Protein AF-A0A3A5JPJ4-F1 (afdb_monomer)

Secondary structure (DSSP, 8-state):
----------TTEEPHHHHHHHHHHHHHHHHHHHHHTT--SS---HHHHHHHHHHTTTTTTS-HHHHHHHHHHHHHHHTT--S-EEHHHHHHHHHHHHHHHHHHHHT---PPP-

Foldseek 3Di:
DDDPPPPPPPPFFDDLVVLVVLVVLQLVLLVVLCVVLPHDPDDDDSLVSLVVCVVVCLQVVADSVLSVVLSVVNVCSVVVVDVTDGPVSSVSSVVRSVVSVVSCVVCDDDPPDD

Sequence (114 aa):
MEILKEESMSGKDIDIGEFIEVFIGLEEMLRNIYYDYGGTKERVSAGQIIEYLSNTGALEDIDTGMLREITRYRNLVVHGEVESVDQEAMNELQNMTDRVEMLHEEVGPQAEPE

Solvent-accessible surface area (backbone atoms only — not comparable to full-atom values): 6976 Å² total; per-residue (Å²): 133,85,77,80,77,7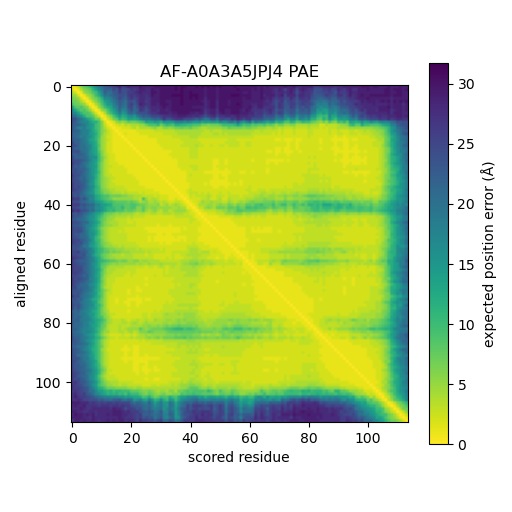8,75,77,74,62,99,48,64,44,58,63,67,60,54,50,54,55,48,49,53,40,53,50,51,52,49,50,55,35,44,76,74,70,45,72,93,62,100,70,53,69,68,58,46,54,52,50,35,50,75,70,50,77,38,74,94,47,66,66,66,58,56,49,50,53,54,51,50,49,52,36,45,78,71,63,77,41,96,65,38,46,56,64,64,49,52,52,52,48,53,51,37,53,53,52,48,53,52,53,64,76,63,50,79,78,74,76,82,129

Structure (mmCIF, N/CA/C/O backbone):
data_AF-A0A3A5JPJ4-F1
#
_entry.id   AF-A0A3A5JPJ4-F1
#
loop_
_atom_site.group_PDB
_atom_site.id
_atom_site.type_symbol
_atom_site.label_atom_id
_atom_site.label_alt_id
_atom_site.label_comp_id
_atom_site.label_asym_id
_atom_site.label_entity_id
_atom_site.label_seq_id
_atom_site.pdbx_PDB_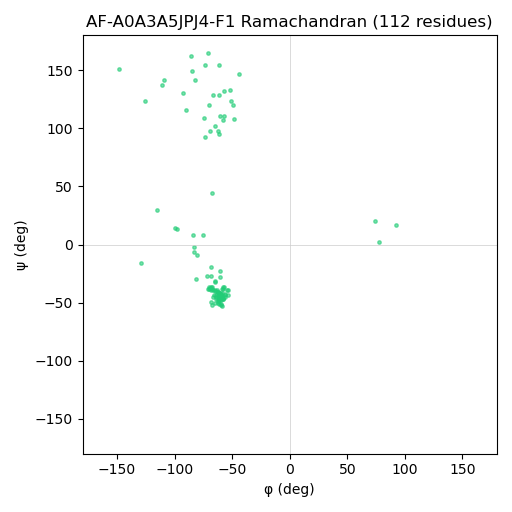ins_code
_atom_site.Cartn_x
_atom_site.Cartn_y
_atom_site.Cartn_z
_atom_site.occupancy
_atom_site.B_iso_or_equiv
_atom_site.auth_seq_id
_atom_site.auth_comp_id
_atom_site.auth_asym_id
_atom_site.auth_atom_id
_atom_site.pdbx_PDB_model_num
ATOM 1 N N . MET A 1 1 ? -28.136 -12.450 34.951 1.00 43.75 1 MET A N 1
ATOM 2 C CA . MET A 1 1 ? -28.310 -11.966 33.569 1.00 43.75 1 MET A CA 1
ATOM 3 C C . MET A 1 1 ? -27.415 -10.759 33.434 1.00 43.75 1 MET A C 1
ATOM 5 O O . MET A 1 1 ? -27.782 -9.688 33.895 1.00 43.75 1 MET A O 1
ATOM 9 N N . GLU A 1 2 ? -26.199 -10.974 32.944 1.00 46.78 2 GLU A N 1
ATOM 10 C CA . GLU A 1 2 ? -25.333 -9.875 32.527 1.00 46.78 2 GLU A CA 1
ATOM 11 C C . GLU A 1 2 ? -25.930 -9.282 31.257 1.00 46.78 2 GLU A C 1
ATOM 13 O O . GLU A 1 2 ? -26.160 -9.985 30.275 1.00 46.78 2 GLU A O 1
ATOM 18 N N . ILE A 1 3 ? -26.270 -8.001 31.334 1.00 46.25 3 ILE A N 1
ATOM 19 C CA . ILE A 1 3 ? -26.669 -7.206 30.184 1.00 46.25 3 ILE A CA 1
ATOM 20 C C . ILE A 1 3 ? -25.368 -6.938 29.433 1.00 46.25 3 ILE A C 1
ATOM 22 O O . ILE A 1 3 ? -24.510 -6.217 29.943 1.00 46.25 3 ILE A O 1
ATOM 26 N N . LEU A 1 4 ? -25.204 -7.570 28.269 1.00 44.09 4 LEU A N 1
ATOM 27 C CA . LEU A 1 4 ? -24.153 -7.215 27.324 1.00 44.09 4 LEU A CA 1
ATOM 28 C C . LEU A 1 4 ? -24.341 -5.735 27.002 1.00 44.09 4 LEU A C 1
ATOM 30 O O . LEU A 1 4 ? -25.355 -5.326 26.438 1.00 44.09 4 LEU A O 1
ATOM 34 N N . LYS A 1 5 ? -23.394 -4.930 27.474 1.00 42.47 5 LYS A N 1
ATOM 35 C CA . LYS A 1 5 ? -23.270 -3.523 27.132 1.00 42.47 5 LYS A CA 1
ATOM 36 C C . LYS A 1 5 ? -22.951 -3.505 25.639 1.00 42.47 5 LYS A C 1
ATOM 38 O O . LYS A 1 5 ? -21.834 -3.826 25.254 1.00 42.47 5 LYS A O 1
ATOM 43 N N . GLU A 1 6 ? -23.943 -3.208 24.808 1.00 46.75 6 GLU A N 1
ATOM 44 C CA . GLU A 1 6 ? -23.691 -2.762 23.441 1.00 46.75 6 GLU A CA 1
ATOM 45 C C . GLU A 1 6 ? -22.904 -1.456 23.561 1.00 46.75 6 GLU A C 1
ATOM 47 O O . GLU A 1 6 ? -23.463 -0.385 23.814 1.00 46.75 6 GLU A O 1
ATOM 52 N N . GLU A 1 7 ? -21.578 -1.563 23.487 1.00 45.66 7 GLU A N 1
ATOM 53 C CA . GLU A 1 7 ? -20.732 -0.410 23.241 1.00 45.66 7 GLU A CA 1
ATOM 54 C C . GLU A 1 7 ? -21.158 0.144 21.892 1.00 45.66 7 GLU A C 1
ATOM 56 O O . GLU A 1 7 ? -21.068 -0.500 20.849 1.00 45.66 7 GLU A O 1
ATOM 61 N N . SER A 1 8 ? -21.773 1.317 21.964 1.00 39.69 8 SER A N 1
ATOM 62 C CA . SER A 1 8 ? -22.258 2.048 20.816 1.00 39.69 8 SER A CA 1
ATOM 63 C C . SER A 1 8 ? -21.049 2.388 19.953 1.00 39.69 8 SER A C 1
ATOM 65 O O . SER A 1 8 ? -20.348 3.353 20.250 1.00 39.69 8 SER A O 1
ATOM 67 N N . MET A 1 9 ? -20.794 1.586 18.914 1.00 46.16 9 MET A N 1
ATOM 68 C CA . MET A 1 9 ? -19.850 1.940 17.862 1.00 46.16 9 MET A CA 1
ATOM 69 C C . MET A 1 9 ? -20.340 3.258 17.274 1.00 46.16 9 MET A C 1
ATOM 71 O O . MET A 1 9 ? -21.390 3.331 16.629 1.00 46.16 9 MET A O 1
ATOM 75 N N . SER A 1 10 ? -19.628 4.340 17.585 1.00 44.41 10 SER A N 1
ATOM 76 C CA . SER A 1 10 ? -19.777 5.573 16.830 1.00 44.41 10 SER A CA 1
ATOM 77 C C . SER A 1 10 ? -19.471 5.184 15.383 1.00 44.41 10 SER A C 1
ATOM 79 O O . SER A 1 10 ? -18.513 4.453 15.160 1.00 44.41 10 SER A O 1
ATOM 81 N N . GLY A 1 11 ? -20.298 5.573 14.411 1.00 50.28 11 GLY A N 1
ATOM 82 C CA . GLY A 1 11 ? -20.146 5.176 13.000 1.00 50.28 11 GLY A CA 1
ATOM 83 C C . GLY A 1 11 ? -18.910 5.767 12.301 1.00 50.28 11 GLY A C 1
ATOM 84 O O . GLY A 1 11 ? -19.037 6.308 11.209 1.00 50.28 11 GLY A O 1
ATOM 85 N N . LYS A 1 12 ? -17.755 5.749 12.970 1.00 61.25 12 LYS A N 1
ATOM 86 C CA . LYS A 1 12 ? -16.440 6.250 12.573 1.00 61.25 12 LYS A CA 1
ATOM 87 C C . LYS A 1 12 ? -15.330 5.211 12.744 1.00 61.25 12 LYS A C 1
ATOM 89 O O . LYS A 1 12 ? -14.258 5.433 12.193 1.00 61.25 12 LYS A O 1
ATOM 94 N N . ASP A 1 13 ? -15.578 4.146 13.505 1.00 71.56 13 ASP A N 1
ATOM 95 C CA . ASP A 1 13 ? -14.616 3.069 13.716 1.00 71.56 13 ASP A CA 1
ATOM 96 C C . ASP A 1 13 ? -14.823 1.998 12.636 1.00 71.56 13 ASP A C 1
ATOM 98 O O . ASP A 1 13 ? -15.896 1.400 12.529 1.00 71.56 13 ASP A O 1
ATOM 102 N N . ILE A 1 14 ? -13.803 1.818 11.803 1.00 84.94 14 ILE A N 1
ATOM 103 C CA . ILE A 1 14 ? -13.702 0.787 10.774 1.00 84.94 14 ILE A CA 1
ATOM 104 C C . ILE A 1 14 ? -13.222 -0.505 11.425 1.00 84.94 14 ILE A C 1
ATOM 106 O O . ILE A 1 14 ? -12.357 -0.498 12.309 1.00 84.94 14 ILE A O 1
ATOM 110 N N . ASP A 1 15 ? -13.782 -1.624 10.973 1.00 88.38 15 ASP A N 1
ATOM 111 C CA . ASP A 1 15 ? -13.328 -2.937 11.402 1.00 88.38 15 ASP A CA 1
ATOM 112 C C . ASP A 1 15 ? -11.858 -3.136 11.003 1.00 88.38 15 ASP A C 1
ATOM 114 O O . ASP A 1 15 ? -11.467 -2.942 9.850 1.00 88.38 15 ASP A O 1
ATOM 118 N N . ILE A 1 16 ? -11.021 -3.530 11.966 1.00 91.06 16 ILE A N 1
ATOM 119 C CA . ILE A 1 16 ? -9.595 -3.774 11.714 1.00 91.06 16 ILE A CA 1
ATOM 120 C C . ILE A 1 16 ? -9.414 -4.828 10.614 1.00 91.06 16 ILE A C 1
ATOM 122 O O . ILE A 1 16 ? -8.501 -4.701 9.803 1.00 91.06 16 ILE A O 1
ATOM 126 N N . GLY A 1 17 ? -10.271 -5.851 10.564 1.00 91.31 17 GLY A N 1
ATOM 127 C CA . GLY A 1 17 ? -10.242 -6.866 9.516 1.00 91.31 17 GLY A CA 1
ATOM 128 C C . GLY A 1 17 ? -10.443 -6.256 8.133 1.00 91.31 17 GLY A C 1
ATOM 129 O O . GLY A 1 17 ? -9.628 -6.505 7.250 1.00 91.31 17 GLY A O 1
ATOM 130 N N . GLU A 1 18 ? -11.444 -5.389 7.975 1.00 92.88 18 GLU A N 1
ATOM 131 C CA . GLU A 1 18 ? -11.711 -4.674 6.719 1.00 92.88 18 GLU A CA 1
ATOM 132 C C . GLU A 1 18 ? -10.503 -3.835 6.269 1.00 92.88 18 GLU A C 1
ATOM 134 O O . GLU A 1 18 ? -10.058 -3.931 5.125 1.00 92.88 18 GLU A O 1
ATOM 139 N N . PHE A 1 19 ? -9.906 -3.064 7.183 1.00 94.94 19 PHE A N 1
ATOM 140 C CA . PHE A 1 19 ? -8.698 -2.290 6.884 1.00 94.94 19 PHE A CA 1
ATOM 141 C C . PHE A 1 19 ? -7.528 -3.188 6.444 1.00 94.94 19 PHE A C 1
ATOM 143 O O . PHE A 1 19 ? -6.817 -2.882 5.483 1.00 94.94 19 PHE A O 1
ATOM 150 N N . ILE A 1 20 ? -7.319 -4.312 7.135 1.00 95.38 20 ILE A N 1
ATOM 151 C CA . ILE A 1 20 ? -6.246 -5.258 6.813 1.00 95.38 20 ILE A CA 1
ATOM 152 C C . ILE A 1 20 ? -6.479 -5.931 5.459 1.00 95.38 20 ILE A C 1
ATOM 154 O O . ILE A 1 20 ? -5.518 -6.105 4.712 1.00 95.38 20 ILE A O 1
ATOM 158 N N . GLU A 1 21 ? -7.718 -6.280 5.117 1.00 95.56 21 GLU A N 1
ATOM 159 C CA . GLU A 1 21 ? -8.062 -6.871 3.820 1.00 95.56 21 GLU A CA 1
ATOM 160 C C . GLU A 1 21 ? -7.735 -5.924 2.661 1.00 95.56 21 GLU A C 1
ATOM 162 O O . GLU A 1 21 ? -7.051 -6.328 1.717 1.00 95.56 21 GLU A O 1
ATOM 167 N N . VAL A 1 22 ? -8.125 -4.648 2.760 1.00 96.12 22 VAL A N 1
ATOM 168 C CA . VAL A 1 22 ? -7.784 -3.646 1.734 1.00 96.12 22 VAL A CA 1
ATOM 169 C C . VAL A 1 22 ? -6.268 -3.445 1.653 1.00 96.12 22 VAL A C 1
ATOM 171 O O . VAL A 1 22 ? -5.700 -3.393 0.561 1.00 96.12 22 VAL A O 1
ATOM 174 N N . PHE A 1 23 ? -5.578 -3.409 2.798 1.00 96.69 23 PHE A N 1
ATOM 175 C CA . PHE A 1 23 ? -4.124 -3.263 2.818 1.00 96.69 23 PHE A CA 1
ATOM 176 C C . PHE A 1 23 ? -3.420 -4.439 2.130 1.00 96.69 23 PHE A C 1
ATOM 178 O O . PHE A 1 23 ? -2.437 -4.234 1.418 1.00 96.69 23 PHE A O 1
ATOM 185 N N . ILE A 1 24 ? -3.897 -5.670 2.337 1.00 95.88 24 ILE A N 1
ATOM 186 C CA . ILE A 1 24 ? -3.343 -6.856 1.671 1.00 95.88 24 ILE A CA 1
ATOM 187 C C . ILE A 1 24 ? -3.461 -6.709 0.151 1.00 95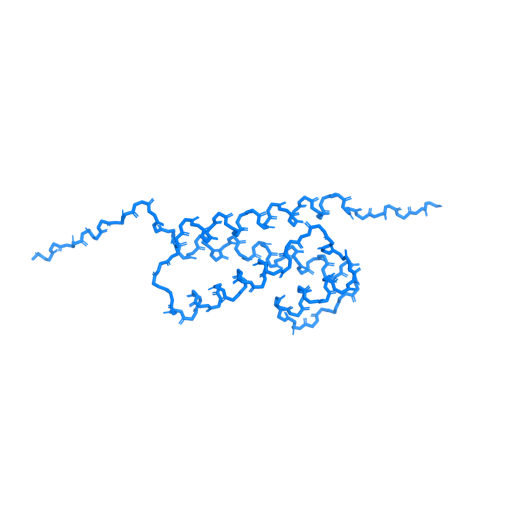.88 24 ILE A C 1
ATOM 189 O O . ILE A 1 24 ? -2.472 -6.949 -0.539 1.00 95.88 24 ILE A O 1
ATOM 193 N N . GLY A 1 25 ? -4.607 -6.244 -0.357 1.00 95.50 25 GLY A N 1
ATOM 194 C CA . GLY A 1 25 ? -4.794 -5.983 -1.788 1.00 95.50 25 GLY A CA 1
ATOM 195 C C . GLY A 1 25 ? -3.777 -4.980 -2.346 1.00 95.50 25 GLY A C 1
ATOM 196 O O . GLY A 1 25 ? -3.112 -5.255 -3.346 1.00 95.50 25 GLY A O 1
ATOM 197 N N . LEU A 1 26 ? -3.569 -3.857 -1.652 1.00 96.38 26 LEU A N 1
ATOM 198 C CA . LEU A 1 26 ? -2.526 -2.888 -2.007 1.00 96.38 26 LEU A CA 1
ATOM 199 C C . LEU A 1 26 ? -1.120 -3.515 -1.997 1.00 96.38 26 LEU A C 1
ATOM 201 O O . LEU A 1 26 ? -0.333 -3.292 -2.920 1.00 96.38 26 LEU A O 1
ATOM 205 N N . GLU A 1 27 ? -0.782 -4.300 -0.967 1.00 95.81 27 GLU A N 1
ATOM 206 C CA . GLU A 1 27 ? 0.530 -4.952 -0.863 1.00 95.81 27 GLU A CA 1
ATOM 207 C C . GLU A 1 27 ? 0.762 -5.941 -2.017 1.00 95.81 27 GLU A C 1
ATOM 209 O O . GLU A 1 27 ? 1.866 -5.998 -2.565 1.00 95.81 27 GLU A O 1
ATOM 214 N N . GLU A 1 28 ? -0.260 -6.703 -2.405 1.00 94.25 28 GLU A N 1
ATOM 215 C CA . GLU A 1 28 ? -0.198 -7.632 -3.534 1.00 94.25 28 GLU A CA 1
ATOM 216 C C . GLU A 1 28 ? 0.027 -6.903 -4.863 1.00 94.25 28 GLU A C 1
ATOM 218 O O . GLU A 1 28 ? 0.899 -7.312 -5.632 1.00 94.25 28 GLU A O 1
ATOM 223 N N . MET A 1 29 ? -0.666 -5.787 -5.109 1.00 94.69 29 MET A N 1
ATOM 224 C CA . MET A 1 29 ? -0.448 -4.976 -6.313 1.00 94.69 29 MET A CA 1
ATOM 225 C C . MET A 1 29 ? 0.971 -4.413 -6.379 1.00 94.69 29 MET A C 1
ATOM 227 O O . MET A 1 29 ? 1.666 -4.597 -7.379 1.00 94.69 29 MET A O 1
ATOM 231 N N . LEU A 1 30 ? 1.453 -3.802 -5.292 1.00 94.94 30 LEU A N 1
ATOM 232 C CA . LEU A 1 30 ? 2.829 -3.302 -5.217 1.00 94.94 30 LEU A CA 1
ATOM 233 C C . LEU A 1 30 ? 3.849 -4.422 -5.446 1.00 94.94 30 LEU A C 1
ATOM 235 O O . LEU A 1 30 ? 4.885 -4.213 -6.074 1.00 94.94 30 LEU A O 1
ATOM 239 N N . ARG A 1 31 ? 3.565 -5.628 -4.951 1.00 94.62 31 ARG A N 1
ATOM 240 C CA . ARG A 1 31 ? 4.425 -6.797 -5.135 1.00 94.62 31 ARG A CA 1
ATOM 241 C C . ARG A 1 31 ? 4.428 -7.299 -6.581 1.00 94.62 31 ARG A C 1
ATOM 243 O O . ARG A 1 31 ? 5.488 -7.702 -7.055 1.00 94.62 31 ARG A O 1
ATOM 250 N N . ASN A 1 32 ? 3.296 -7.247 -7.276 1.00 92.25 32 ASN A N 1
ATOM 251 C CA . ASN A 1 32 ? 3.221 -7.587 -8.697 1.00 92.25 32 ASN A CA 1
ATOM 252 C C . ASN A 1 32 ? 4.026 -6.592 -9.539 1.00 92.25 32 ASN A C 1
ATOM 254 O O . ASN A 1 32 ? 4.939 -7.016 -10.244 1.00 92.25 32 ASN A O 1
ATOM 258 N N . ILE A 1 33 ? 3.813 -5.285 -9.338 1.00 92.50 33 ILE A N 1
ATOM 259 C CA . ILE A 1 33 ? 4.605 -4.233 -9.999 1.00 92.50 33 ILE A CA 1
ATOM 260 C C . ILE A 1 33 ? 6.097 -4.438 -9.704 1.00 92.50 33 ILE A C 1
ATOM 262 O O . ILE A 1 33 ? 6.939 -4.377 -10.593 1.00 92.50 33 ILE A O 1
ATOM 266 N N . TYR A 1 34 ? 6.454 -4.745 -8.455 1.00 94.31 34 TYR A N 1
ATOM 267 C CA . TYR A 1 34 ? 7.838 -5.043 -8.087 1.00 94.31 34 TYR A CA 1
ATOM 268 C C . TYR A 1 34 ? 8.439 -6.185 -8.904 1.00 94.31 34 TYR A C 1
ATOM 270 O O . TYR A 1 34 ? 9.583 -6.072 -9.340 1.00 94.31 34 TYR A O 1
ATOM 278 N N . TYR A 1 35 ? 7.693 -7.263 -9.140 1.00 92.56 35 TYR A N 1
ATOM 279 C CA . TYR A 1 35 ? 8.161 -8.363 -9.980 1.00 92.56 35 TYR A CA 1
ATOM 280 C C . TYR A 1 35 ? 8.287 -7.969 -11.451 1.00 92.56 35 TYR A C 1
ATOM 282 O O . TYR A 1 35 ? 9.287 -8.334 -12.072 1.00 92.56 35 TYR A O 1
ATOM 290 N N . ASP A 1 36 ? 7.353 -7.182 -11.979 1.00 90.31 36 ASP A N 1
ATOM 291 C CA . ASP A 1 36 ? 7.389 -6.712 -13.368 1.00 90.31 36 ASP A CA 1
ATOM 292 C C . ASP A 1 36 ? 8.587 -5.791 -13.637 1.00 90.31 36 ASP A C 1
ATOM 294 O O . ASP A 1 36 ? 9.194 -5.836 -14.706 1.00 90.31 36 ASP A O 1
ATOM 298 N N . TYR A 1 37 ? 9.012 -5.033 -12.625 1.00 90.75 37 TYR A N 1
ATOM 299 C CA . TYR A 1 37 ? 10.199 -4.178 -12.687 1.00 90.75 37 TYR A CA 1
ATOM 300 C C . TYR A 1 37 ? 11.517 -4.918 -12.388 1.00 90.75 37 TYR A C 1
ATOM 302 O O . TYR A 1 37 ? 12.569 -4.289 -12.295 1.00 90.75 37 TYR A O 1
ATOM 310 N N . GLY A 1 38 ? 11.505 -6.253 -12.279 1.00 89.88 38 GLY A N 1
ATOM 311 C CA . GLY A 1 38 ? 12.713 -7.070 -12.092 1.00 89.88 38 GLY A CA 1
ATOM 312 C C . GLY A 1 38 ? 13.072 -7.360 -10.632 1.00 89.88 38 GLY A C 1
ATOM 313 O O . GLY A 1 38 ? 14.196 -7.770 -10.327 1.00 89.88 38 GLY A O 1
ATOM 314 N N . GLY A 1 39 ? 12.123 -7.161 -9.721 1.00 90.38 39 GLY A N 1
ATOM 315 C CA . GLY A 1 39 ? 12.233 -7.520 -8.318 1.00 90.38 39 GLY A CA 1
ATOM 316 C C . GLY A 1 39 ? 12.418 -9.021 -8.077 1.00 90.38 39 GLY A C 1
ATOM 317 O O . GLY A 1 39 ? 12.021 -9.878 -8.868 1.00 90.38 39 GLY A O 1
ATOM 318 N N . THR A 1 40 ? 13.029 -9.368 -6.945 1.00 90.00 40 THR A N 1
ATOM 319 C CA . THR A 1 40 ? 13.321 -10.767 -6.593 1.00 90.00 40 THR A CA 1
ATOM 320 C C . THR A 1 40 ? 12.124 -11.433 -5.918 1.00 90.00 40 THR A C 1
ATOM 322 O O . THR A 1 40 ? 11.411 -10.801 -5.148 1.00 90.00 40 THR A O 1
ATOM 325 N N . LYS A 1 41 ? 11.944 -12.747 -6.082 1.00 83.50 41 LYS A N 1
ATOM 326 C CA . LYS A 1 41 ? 10.908 -13.503 -5.346 1.00 83.50 41 LYS A CA 1
ATOM 327 C C . LYS A 1 41 ? 11.257 -13.779 -3.875 1.00 83.50 41 LYS A C 1
ATOM 329 O O . LYS A 1 41 ? 10.565 -14.555 -3.218 1.00 83.50 41 LYS A O 1
ATOM 334 N N . GLU A 1 42 ? 12.334 -13.194 -3.355 1.00 87.62 42 GLU A N 1
ATOM 335 C CA . GLU A 1 42 ? 12.705 -13.342 -1.951 1.00 87.62 42 GLU A CA 1
ATOM 336 C C . GLU A 1 42 ? 11.735 -12.592 -1.027 1.00 87.62 42 GLU A C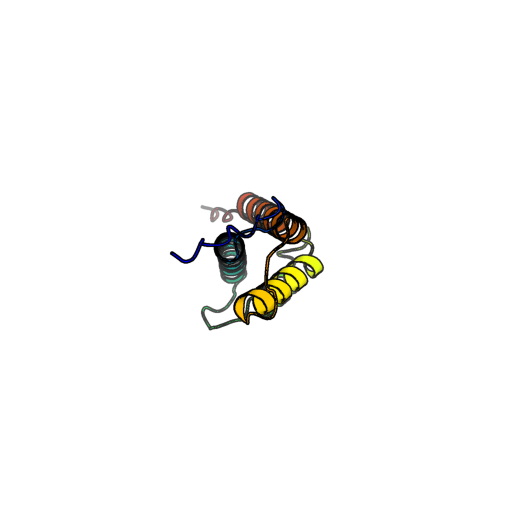 1
ATOM 338 O O . GLU A 1 42 ? 10.939 -11.748 -1.449 1.00 87.62 42 GLU A O 1
ATOM 343 N N . ARG A 1 43 ? 11.787 -12.912 0.271 1.00 84.81 43 ARG A N 1
ATOM 344 C CA . ARG A 1 43 ? 10.985 -12.215 1.281 1.00 84.81 43 ARG A CA 1
ATOM 345 C C . ARG A 1 43 ? 11.498 -10.787 1.456 1.00 84.81 43 ARG A C 1
ATOM 347 O O . ARG A 1 43 ? 12.429 -10.550 2.219 1.00 84.81 43 ARG A O 1
ATOM 354 N N . VAL A 1 44 ? 10.838 -9.853 0.782 1.00 91.56 44 VAL A N 1
ATOM 355 C CA . VAL A 1 44 ? 11.036 -8.407 0.916 1.00 91.56 44 VAL A CA 1
ATOM 356 C C . VAL A 1 44 ? 9.841 -7.762 1.616 1.00 91.56 44 VAL A C 1
ATOM 358 O O . VAL A 1 44 ? 8.688 -8.151 1.398 1.00 91.56 44 VAL A O 1
ATOM 361 N N . SER A 1 45 ? 10.125 -6.787 2.478 1.00 91.75 45 SER A N 1
ATOM 362 C CA . SER A 1 45 ? 9.093 -6.004 3.165 1.00 91.75 45 SER A CA 1
ATOM 363 C C . SER A 1 45 ? 8.411 -5.015 2.216 1.00 91.75 45 SER A C 1
ATOM 365 O O . SER A 1 45 ? 9.024 -4.554 1.253 1.00 91.75 45 SER A O 1
ATOM 367 N N . ALA A 1 46 ? 7.170 -4.627 2.525 1.00 91.75 46 ALA A N 1
ATOM 368 C CA . ALA A 1 46 ? 6.446 -3.597 1.775 1.00 91.75 46 ALA A CA 1
ATOM 369 C C . ALA A 1 46 ? 7.243 -2.282 1.662 1.00 91.75 46 ALA A C 1
ATOM 371 O O . ALA A 1 46 ? 7.311 -1.687 0.593 1.00 91.75 46 ALA A O 1
ATOM 372 N N . GLY A 1 47 ? 7.944 -1.873 2.728 1.00 92.88 47 GLY A N 1
ATOM 373 C CA . GLY A 1 47 ? 8.804 -0.685 2.697 1.00 92.88 47 GLY A CA 1
ATOM 374 C C . GLY A 1 47 ? 9.944 -0.781 1.676 1.00 92.88 47 GLY A C 1
ATOM 375 O O . GLY A 1 47 ? 10.189 0.179 0.949 1.00 92.88 47 GLY A O 1
ATOM 376 N N . GLN A 1 48 ? 10.598 -1.944 1.575 1.00 94.38 48 GLN A N 1
ATOM 377 C CA . GLN A 1 48 ? 11.652 -2.183 0.578 1.00 94.38 48 GLN A CA 1
ATOM 378 C C . GLN A 1 48 ? 11.096 -2.219 -0.848 1.00 94.38 48 GLN A C 1
ATOM 380 O O . GLN A 1 48 ? 11.752 -1.734 -1.766 1.00 94.38 48 GLN A O 1
ATOM 385 N N . ILE A 1 49 ? 9.890 -2.765 -1.033 1.00 95.44 49 ILE A N 1
ATOM 386 C CA . ILE A 1 49 ? 9.190 -2.737 -2.322 1.00 95.44 49 ILE A CA 1
ATOM 387 C C . ILE A 1 49 ? 8.926 -1.289 -2.747 1.00 95.44 49 ILE A C 1
ATOM 389 O O . ILE A 1 49 ? 9.314 -0.900 -3.845 1.00 95.44 49 ILE A O 1
ATOM 393 N N . ILE A 1 50 ? 8.334 -0.475 -1.867 1.00 95.44 50 ILE A N 1
ATOM 394 C CA . ILE A 1 50 ? 8.023 0.935 -2.149 1.00 95.44 50 ILE A CA 1
ATOM 395 C C . ILE A 1 50 ? 9.298 1.717 -2.482 1.00 95.44 50 ILE A C 1
ATOM 397 O O . ILE A 1 50 ? 9.317 2.497 -3.430 1.00 95.44 50 ILE A O 1
ATOM 401 N N . GLU A 1 51 ? 10.378 1.508 -1.724 1.00 95.06 51 GLU A N 1
ATOM 402 C CA . GLU A 1 51 ? 11.667 2.153 -1.987 1.00 95.06 51 GLU A CA 1
ATOM 403 C C . GLU A 1 51 ? 12.245 1.763 -3.350 1.00 95.06 51 GLU A C 1
ATOM 405 O O . GLU A 1 51 ? 12.659 2.637 -4.110 1.00 95.06 51 GLU A O 1
ATOM 410 N N . TYR A 1 52 ? 12.241 0.472 -3.684 1.00 94.81 52 TYR A N 1
ATOM 411 C CA . TYR A 1 52 ? 12.701 -0.002 -4.985 1.00 94.81 52 TYR A CA 1
ATOM 412 C C . TYR A 1 52 ? 11.895 0.629 -6.123 1.00 94.81 52 TYR A C 1
ATOM 414 O O . TYR A 1 52 ? 12.470 1.247 -7.017 1.00 94.81 52 TYR A O 1
ATOM 422 N N . LEU A 1 53 ? 10.568 0.525 -6.056 1.00 94.38 53 LEU A N 1
ATOM 423 C CA . LEU A 1 53 ? 9.673 1.017 -7.097 1.00 94.38 53 LEU A CA 1
ATOM 424 C C . LEU A 1 53 ? 9.797 2.533 -7.288 1.00 94.38 53 LEU A C 1
ATOM 426 O O . LEU A 1 53 ? 9.899 3.008 -8.420 1.00 94.38 53 LEU A O 1
ATOM 430 N N . SER A 1 54 ? 9.900 3.282 -6.188 1.00 93.88 54 SER A N 1
ATOM 431 C CA . SER A 1 54 ? 10.173 4.720 -6.211 1.00 93.88 54 SER A CA 1
ATOM 432 C C . SER A 1 54 ? 11.491 5.043 -6.922 1.00 93.88 54 SER A C 1
ATOM 434 O O . SER A 1 54 ? 11.518 5.908 -7.793 1.00 93.88 54 SER A O 1
ATOM 436 N N . ASN A 1 55 ? 12.568 4.310 -6.619 1.00 93.69 55 ASN A N 1
ATOM 437 C CA . ASN A 1 55 ? 13.876 4.521 -7.245 1.00 93.69 55 ASN A CA 1
ATOM 438 C C . ASN A 1 55 ? 13.902 4.148 -8.737 1.00 93.69 55 ASN A C 1
ATOM 440 O O . ASN A 1 55 ? 14.706 4.696 -9.488 1.00 93.69 55 ASN A O 1
ATOM 444 N N . THR A 1 56 ? 13.041 3.224 -9.172 1.00 91.06 56 THR A N 1
ATOM 445 C CA . THR A 1 56 ? 12.900 2.844 -10.590 1.00 91.06 56 THR A CA 1
ATOM 446 C C . THR A 1 56 ? 11.988 3.770 -11.397 1.00 91.06 56 THR A C 1
ATOM 448 O O . THR A 1 56 ? 11.889 3.602 -12.608 1.00 91.06 56 THR A O 1
ATOM 451 N N . GLY A 1 57 ? 11.313 4.729 -10.752 1.00 90.00 57 GLY A N 1
ATOM 452 C CA . GLY A 1 57 ? 10.312 5.587 -11.397 1.00 90.00 57 GLY A CA 1
ATOM 453 C C . GLY A 1 57 ? 8.958 4.909 -11.627 1.00 90.00 57 GLY A C 1
ATOM 454 O O . GLY A 1 57 ? 8.045 5.540 -12.141 1.00 90.00 57 GLY A O 1
ATOM 455 N N . ALA A 1 58 ? 8.781 3.656 -11.196 1.00 90.06 58 ALA A N 1
ATOM 456 C CA . ALA A 1 58 ? 7.517 2.930 -11.321 1.00 90.06 58 ALA A CA 1
ATOM 457 C C . ALA A 1 58 ? 6.354 3.613 -10.583 1.00 90.06 58 ALA A C 1
ATOM 459 O O . ALA A 1 58 ? 5.206 3.364 -10.905 1.00 90.06 58 ALA A O 1
ATOM 460 N N . LEU A 1 59 ? 6.647 4.454 -9.586 1.00 92.00 59 LEU A N 1
ATOM 461 C CA . LEU A 1 59 ? 5.672 5.161 -8.749 1.00 92.00 59 LEU A CA 1
ATOM 462 C C . LEU A 1 59 ? 5.737 6.687 -8.943 1.00 92.00 59 LEU A C 1
ATOM 464 O O . LEU A 1 59 ? 5.492 7.420 -7.990 1.00 92.00 59 LEU A O 1
ATOM 468 N N . GLU A 1 60 ? 6.124 7.175 -10.129 1.00 87.81 60 GLU A N 1
ATOM 469 C CA . GLU A 1 60 ? 6.357 8.612 -10.382 1.00 87.81 60 GLU A CA 1
ATOM 470 C C . GLU A 1 60 ? 5.147 9.492 -10.019 1.00 87.81 60 GLU A C 1
ATOM 472 O O . GLU A 1 60 ? 5.316 10.533 -9.383 1.00 87.81 60 GLU A O 1
ATOM 477 N N . ASP A 1 61 ? 3.931 9.017 -10.300 1.00 87.12 61 ASP A N 1
ATOM 478 C CA . ASP A 1 61 ? 2.678 9.719 -9.995 1.00 87.12 61 ASP A CA 1
ATOM 479 C C . ASP A 1 61 ? 1.997 9.244 -8.704 1.00 87.12 61 ASP A C 1
ATOM 481 O O . ASP A 1 61 ? 0.835 9.571 -8.451 1.00 87.12 61 ASP A O 1
ATOM 485 N N . ILE A 1 62 ? 2.690 8.479 -7.858 1.00 92.81 62 ILE A N 1
ATOM 486 C CA . ILE A 1 62 ? 2.158 7.962 -6.594 1.00 92.81 62 ILE A CA 1
ATOM 487 C C . ILE A 1 62 ? 2.855 8.643 -5.417 1.00 92.81 62 ILE A C 1
ATOM 489 O O . ILE A 1 62 ? 4.075 8.801 -5.385 1.00 92.81 62 ILE A O 1
ATOM 493 N N . ASP A 1 63 ? 2.082 9.024 -4.397 1.00 94.00 63 ASP A N 1
ATOM 494 C CA . ASP A 1 63 ? 2.653 9.571 -3.167 1.00 94.00 63 ASP A CA 1
ATOM 495 C C . ASP A 1 63 ? 3.317 8.453 -2.345 1.00 94.00 63 ASP A C 1
ATOM 497 O O . ASP A 1 63 ? 2.700 7.751 -1.541 1.00 94.00 63 ASP A O 1
ATOM 501 N N . THR A 1 64 ? 4.618 8.275 -2.565 1.00 94.00 64 THR A N 1
ATOM 502 C CA . THR A 1 64 ? 5.419 7.266 -1.858 1.00 94.00 64 THR A CA 1
ATOM 503 C C . THR A 1 64 ? 5.601 7.578 -0.369 1.00 94.00 64 THR A C 1
ATOM 505 O O . THR A 1 64 ? 5.918 6.671 0.405 1.00 94.00 64 THR A O 1
ATOM 508 N N . GLY A 1 65 ? 5.393 8.833 0.053 1.00 93.56 65 GLY A N 1
ATOM 509 C CA . GLY A 1 65 ? 5.345 9.217 1.463 1.00 93.56 65 GLY A CA 1
ATOM 510 C C . GLY A 1 65 ? 4.114 8.620 2.133 1.00 93.56 65 GLY A C 1
ATOM 511 O O . GLY A 1 65 ? 4.249 7.868 3.099 1.00 93.56 65 GLY A O 1
ATOM 512 N N . MET A 1 66 ? 2.947 8.848 1.533 1.00 94.00 66 MET A N 1
ATOM 513 C CA . MET A 1 66 ? 1.672 8.307 2.005 1.00 94.00 66 MET A CA 1
ATOM 514 C C . MET A 1 66 ? 1.668 6.767 2.039 1.00 94.00 66 MET A C 1
ATOM 516 O O . MET A 1 66 ? 1.283 6.167 3.040 1.00 94.00 66 MET A O 1
ATOM 520 N N . LEU A 1 67 ? 2.204 6.091 1.013 1.00 94.62 67 LEU A N 1
ATOM 521 C CA . LEU A 1 67 ? 2.328 4.620 1.020 1.00 94.62 67 LEU A CA 1
ATOM 522 C C . LEU A 1 67 ? 3.152 4.084 2.206 1.00 94.62 67 LEU A C 1
ATOM 524 O O . LEU A 1 67 ? 2.837 3.035 2.784 1.00 94.62 67 LEU A O 1
ATOM 528 N N . ARG A 1 68 ? 4.224 4.790 2.585 1.00 94.81 68 ARG A N 1
ATOM 529 C CA . ARG A 1 68 ? 5.046 4.422 3.747 1.00 94.81 68 ARG A CA 1
ATOM 530 C C . ARG A 1 68 ? 4.305 4.669 5.056 1.00 94.81 68 ARG A C 1
ATOM 532 O O . ARG A 1 68 ? 4.434 3.854 5.971 1.00 94.81 68 ARG A O 1
ATOM 539 N N . GLU A 1 69 ? 3.544 5.754 5.147 1.00 95.12 69 GLU A N 1
ATOM 540 C CA . GLU A 1 69 ? 2.719 6.065 6.317 1.00 95.12 69 GLU A CA 1
ATOM 541 C C . GLU A 1 69 ? 1.624 5.019 6.523 1.00 95.12 69 GLU A C 1
ATOM 543 O O . GLU A 1 69 ? 1.544 4.452 7.613 1.00 95.12 69 GLU A O 1
ATOM 548 N N . ILE A 1 70 ? 0.901 4.635 5.469 1.00 95.06 70 ILE A N 1
ATOM 549 C CA . ILE A 1 70 ? -0.104 3.561 5.513 1.00 95.06 70 ILE A CA 1
ATOM 550 C C . ILE A 1 70 ? 0.538 2.221 5.907 1.00 95.06 70 ILE A C 1
ATOM 552 O O . ILE A 1 70 ? 0.023 1.505 6.767 1.00 95.06 70 ILE A O 1
ATOM 556 N N . THR A 1 71 ? 1.717 1.895 5.361 1.00 94.81 71 THR A N 1
ATOM 557 C C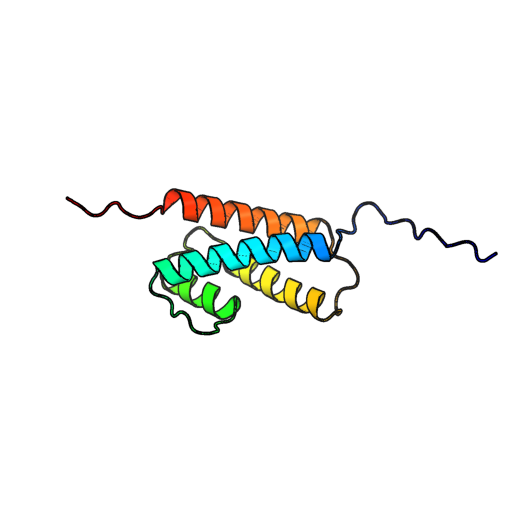A . THR A 1 71 ? 2.471 0.686 5.753 1.00 94.81 71 THR A CA 1
ATOM 558 C C . THR A 1 71 ? 2.847 0.702 7.235 1.00 94.81 71 THR A C 1
ATOM 560 O O . THR A 1 71 ? 2.757 -0.320 7.921 1.00 94.81 71 THR A O 1
ATOM 563 N N . ARG A 1 72 ? 3.271 1.860 7.750 1.00 94.25 72 ARG A N 1
ATOM 564 C CA . ARG A 1 72 ? 3.594 2.035 9.167 1.00 94.25 72 ARG A CA 1
ATOM 565 C C . ARG A 1 72 ? 2.345 1.912 10.035 1.00 94.25 72 ARG A C 1
ATOM 567 O O . ARG A 1 72 ? 2.406 1.226 11.052 1.00 94.25 72 ARG A O 1
ATOM 574 N N . TYR A 1 73 ? 1.245 2.544 9.638 1.00 94.62 73 TYR A N 1
ATOM 575 C CA . TYR A 1 73 ? -0.022 2.492 10.356 1.00 94.62 73 TYR A CA 1
ATOM 576 C C . TYR A 1 73 ? -0.554 1.058 10.434 1.00 94.62 73 TYR A C 1
ATOM 578 O O . TYR A 1 73 ? -0.857 0.584 11.527 1.00 94.62 73 TYR A O 1
ATOM 586 N N . ARG A 1 74 ? -0.502 0.296 9.331 1.00 94.38 74 ARG A N 1
ATOM 587 C CA . ARG A 1 74 ? -0.829 -1.138 9.334 1.00 94.38 74 ARG A CA 1
ATOM 588 C C . ARG A 1 74 ? -0.033 -1.919 10.369 1.00 94.38 74 ARG A C 1
ATOM 590 O O . ARG A 1 74 ? -0.596 -2.770 11.048 1.00 94.38 74 ARG A O 1
ATOM 597 N N . ASN A 1 75 ? 1.268 -1.660 10.501 1.00 94.12 75 ASN A N 1
ATOM 598 C CA . ASN A 1 75 ? 2.077 -2.362 11.498 1.00 94.12 75 ASN A CA 1
ATOM 599 C C . ASN A 1 75 ? 1.604 -2.052 12.924 1.00 94.12 75 ASN A C 1
ATOM 601 O O . ASN A 1 75 ? 1.555 -2.962 13.745 1.00 94.12 75 ASN A O 1
ATOM 605 N N . LEU A 1 76 ? 1.221 -0.804 13.213 1.00 94.81 76 LEU A N 1
ATOM 606 C CA . LEU A 1 76 ? 0.654 -0.438 14.515 1.00 94.81 76 LEU A CA 1
ATOM 607 C C . LEU A 1 76 ? -0.663 -1.182 14.778 1.00 94.81 76 LEU A C 1
ATOM 609 O O . LEU A 1 76 ? -0.829 -1.758 15.849 1.00 94.81 76 LEU A O 1
ATOM 613 N N . VAL A 1 77 ? -1.546 -1.245 13.777 1.00 93.06 77 VAL A N 1
ATOM 614 C CA . VAL A 1 77 ? -2.815 -1.988 13.843 1.00 93.06 77 VAL A CA 1
ATOM 615 C C . VAL A 1 77 ? -2.578 -3.480 14.105 1.00 93.06 77 VAL A C 1
ATOM 617 O O . VAL A 1 77 ? -3.115 -4.034 15.059 1.00 93.06 77 VAL A O 1
ATOM 620 N N . VAL A 1 78 ? -1.714 -4.139 13.324 1.00 92.25 78 VAL A N 1
ATOM 621 C CA . VAL A 1 78 ? -1.425 -5.582 13.467 1.00 92.25 78 VAL A CA 1
ATOM 622 C C . VAL A 1 78 ? -0.757 -5.916 14.803 1.00 92.25 78 VAL A C 1
ATOM 624 O O . VAL A 1 78 ? -0.962 -7.005 15.341 1.00 92.25 78 VAL A O 1
ATOM 627 N N . HIS A 1 79 ? 0.045 -5.002 15.347 1.00 93.38 79 HIS A N 1
ATOM 628 C CA . HIS A 1 79 ? 0.681 -5.183 16.651 1.00 93.38 79 HIS A CA 1
ATOM 629 C C . HIS A 1 79 ? -0.224 -4.815 17.836 1.00 93.38 79 HIS A C 1
ATOM 631 O O . HIS A 1 79 ? 0.186 -5.021 18.975 1.00 93.38 79 HIS A O 1
ATOM 637 N N . GLY A 1 80 ? -1.452 -4.345 17.588 1.00 90.81 80 GLY A N 1
ATOM 638 C CA . GLY A 1 80 ? -2.405 -3.978 18.638 1.00 90.81 80 GLY A CA 1
ATOM 639 C C . GLY A 1 80 ? -2.066 -2.666 19.348 1.00 90.81 80 GLY A C 1
ATOM 640 O O . GLY A 1 80 ? -2.540 -2.433 20.454 1.00 90.81 80 GLY A O 1
ATOM 641 N N . GLU A 1 81 ? -1.248 -1.813 18.727 1.00 92.19 81 GLU A N 1
ATOM 642 C CA . GLU A 1 81 ? -0.924 -0.464 19.219 1.00 92.19 81 GLU A CA 1
ATOM 643 C C . GLU A 1 81 ? -2.034 0.550 18.880 1.00 92.19 81 GLU A C 1
ATOM 645 O O . GLU A 1 81 ? -2.002 1.696 19.328 1.00 92.19 81 GLU A O 1
ATOM 650 N N . VAL A 1 82 ? -3.004 0.137 18.059 1.00 87.44 82 VAL A N 1
ATOM 651 C CA . VAL A 1 82 ? -4.174 0.911 17.636 1.00 87.44 82 VAL A CA 1
ATOM 652 C C . VAL A 1 82 ? -5.426 0.096 17.961 1.00 87.44 82 VAL A C 1
ATOM 654 O O . VAL A 1 82 ? -5.548 -1.047 17.524 1.00 87.44 82 VAL A O 1
ATOM 657 N N . GLU A 1 83 ? -6.335 0.680 18.745 1.00 84.00 83 GLU A N 1
ATOM 658 C CA . GLU A 1 83 ? -7.563 0.015 19.216 1.00 84.00 83 GLU A CA 1
ATOM 659 C C . GLU A 1 83 ? -8.693 0.034 18.173 1.00 84.00 83 GLU A C 1
ATOM 661 O O . GLU A 1 83 ? -9.500 -0.893 18.133 1.00 84.00 83 GLU A O 1
ATOM 666 N N . SER A 1 84 ? -8.737 1.056 17.312 1.00 86.56 84 SER A N 1
ATOM 667 C CA . SER A 1 84 ? -9.678 1.160 16.193 1.00 86.56 84 SER A CA 1
ATOM 668 C C . SER A 1 84 ? -9.062 1.906 15.011 1.00 86.56 84 SER A C 1
ATOM 670 O O . SER A 1 84 ? -8.183 2.755 15.180 1.00 86.56 84 SER A O 1
ATOM 672 N N . VAL A 1 85 ? -9.513 1.570 13.801 1.00 90.56 85 VAL A N 1
ATOM 673 C CA . VAL A 1 85 ? -9.144 2.291 12.579 1.00 90.56 85 VAL A CA 1
ATOM 674 C C . VAL A 1 85 ? -10.192 3.359 12.327 1.00 90.56 85 VAL A C 1
ATOM 676 O O . VAL A 1 85 ? -11.383 3.063 12.346 1.00 90.56 85 VAL A O 1
ATOM 679 N N . ASP A 1 86 ? -9.773 4.596 12.089 1.00 89.81 86 ASP A N 1
ATOM 680 C CA . ASP A 1 86 ? -10.712 5.651 11.730 1.00 89.81 86 ASP A CA 1
ATOM 681 C C . ASP A 1 86 ? -10.997 5.682 10.219 1.00 89.81 86 ASP A C 1
ATOM 683 O O . ASP A 1 86 ? -10.276 5.135 9.379 1.00 89.81 86 ASP A O 1
ATOM 687 N N . GLN A 1 87 ? -12.098 6.341 9.865 1.00 90.81 87 GLN A N 1
ATOM 688 C CA . GLN A 1 87 ? -12.507 6.510 8.473 1.00 90.81 87 GLN A CA 1
ATOM 689 C C . GLN A 1 87 ? -11.467 7.263 7.621 1.00 90.81 87 GLN A C 1
ATOM 691 O O . GLN A 1 87 ? -11.434 7.071 6.408 1.00 90.81 87 GLN A O 1
ATOM 696 N N . GLU A 1 88 ? -10.649 8.137 8.214 1.00 90.94 88 GLU A N 1
ATOM 697 C CA . GLU A 1 88 ? -9.643 8.912 7.480 1.00 90.94 88 GLU A CA 1
ATOM 698 C C . GLU A 1 88 ? -8.535 7.988 6.971 1.00 90.94 88 GLU A C 1
ATOM 700 O O . GLU A 1 88 ? -8.293 7.947 5.765 1.00 90.94 88 GLU A O 1
ATOM 705 N N . ALA A 1 89 ? -7.987 7.143 7.845 1.00 91.19 8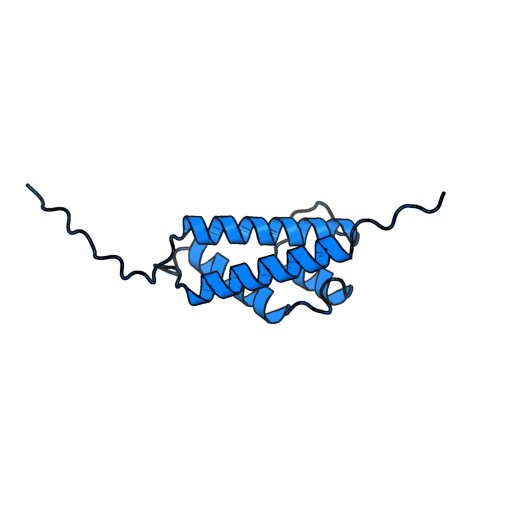9 ALA A N 1
ATOM 706 C CA . ALA A 1 89 ? -7.000 6.130 7.487 1.00 91.19 89 ALA A CA 1
ATOM 707 C C . ALA A 1 89 ? -7.530 5.139 6.435 1.00 91.19 89 ALA A C 1
ATOM 709 O O . ALA A 1 89 ? -6.804 4.750 5.517 1.00 91.19 89 ALA A O 1
ATOM 710 N N . MET A 1 90 ? -8.805 4.746 6.529 1.00 94.69 90 MET A N 1
ATOM 711 C CA . MET A 1 90 ? -9.432 3.880 5.525 1.00 94.69 90 MET A CA 1
ATOM 712 C C . MET A 1 90 ? -9.560 4.572 4.162 1.00 94.69 90 MET A C 1
ATOM 714 O O . MET A 1 90 ? -9.241 3.977 3.134 1.00 94.69 90 MET A O 1
ATOM 718 N N . ASN A 1 91 ? -9.971 5.842 4.139 1.00 94.06 91 ASN A N 1
ATOM 719 C CA . ASN A 1 91 ? -10.078 6.614 2.900 1.00 94.06 91 ASN A CA 1
ATOM 720 C C . ASN A 1 91 ? -8.706 6.832 2.244 1.00 94.06 91 ASN A C 1
ATOM 722 O O . ASN A 1 91 ? -8.595 6.781 1.020 1.00 94.06 91 ASN A O 1
ATOM 726 N N . GLU A 1 92 ? -7.661 7.076 3.037 1.00 94.75 92 GLU A N 1
ATOM 727 C CA . GLU A 1 92 ? -6.289 7.206 2.539 1.00 94.75 92 GLU A CA 1
ATOM 728 C C . GLU A 1 92 ? -5.789 5.900 1.919 1.00 94.75 92 GLU A C 1
ATOM 730 O O . GLU A 1 92 ? -5.238 5.911 0.814 1.00 94.75 92 GLU A O 1
ATOM 735 N N . LEU A 1 93 ? -6.037 4.772 2.590 1.00 96.38 93 LEU A N 1
ATOM 736 C CA . LEU A 1 93 ? -5.709 3.448 2.075 1.00 96.38 93 LEU A CA 1
ATOM 737 C C . LEU A 1 93 ? -6.444 3.153 0.760 1.00 96.38 93 LEU A C 1
ATOM 739 O O . LEU A 1 93 ? -5.803 2.726 -0.201 1.00 96.38 93 LEU A O 1
ATOM 743 N N . GLN A 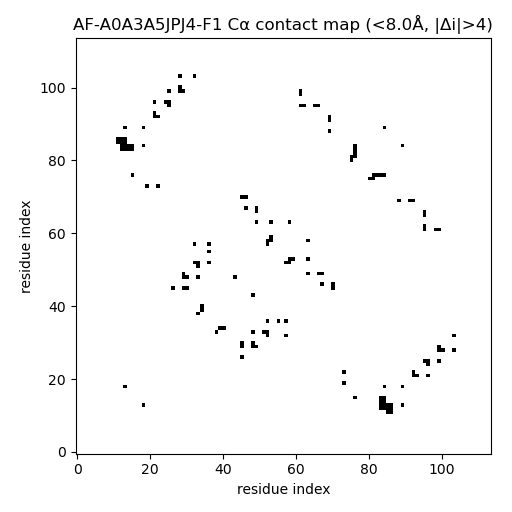1 94 ? -7.750 3.415 0.687 1.00 96.00 94 GLN A N 1
ATOM 744 C CA . GLN A 1 94 ? -8.535 3.224 -0.537 1.00 96.00 94 GLN A CA 1
ATOM 745 C C . GLN A 1 94 ? -8.018 4.104 -1.677 1.00 96.00 94 GLN A C 1
ATOM 747 O O . GLN A 1 94 ? -7.711 3.596 -2.746 1.00 96.00 94 GLN A O 1
ATOM 752 N N . ASN A 1 95 ? -7.793 5.395 -1.427 1.00 94.75 95 ASN A N 1
ATOM 753 C CA . ASN A 1 95 ? -7.258 6.310 -2.435 1.00 94.75 95 ASN A CA 1
ATOM 754 C C . ASN A 1 95 ? -5.890 5.846 -2.969 1.00 94.75 95 ASN A C 1
ATOM 756 O O . ASN A 1 95 ? -5.634 5.899 -4.170 1.00 94.75 95 ASN A O 1
ATOM 760 N N . MET A 1 96 ? -4.994 5.363 -2.100 1.00 95.06 96 MET A N 1
ATOM 761 C CA . MET A 1 96 ? -3.717 4.811 -2.568 1.00 95.06 96 MET A CA 1
ATOM 762 C C . MET A 1 96 ? -3.894 3.515 -3.354 1.00 95.06 96 MET A C 1
ATOM 764 O O . MET A 1 96 ? -3.193 3.318 -4.344 1.00 95.06 96 MET A O 1
ATOM 768 N N . THR A 1 97 ? -4.819 2.658 -2.930 1.00 95.12 97 THR A N 1
ATOM 769 C CA . THR A 1 97 ? -5.157 1.411 -3.627 1.00 95.12 97 THR A CA 1
ATOM 770 C C . THR A 1 97 ? -5.634 1.717 -5.044 1.00 95.12 97 THR A C 1
ATOM 772 O O . THR A 1 97 ? -5.018 1.237 -5.991 1.00 95.12 97 THR A O 1
ATOM 775 N N . ASP A 1 98 ? -6.607 2.616 -5.192 1.00 94.44 98 ASP A N 1
ATOM 776 C CA . ASP A 1 98 ? -7.166 3.022 -6.484 1.00 94.44 98 ASP A CA 1
ATOM 777 C C . ASP A 1 98 ? -6.095 3.637 -7.398 1.00 94.44 98 ASP A C 1
ATOM 779 O O . ASP A 1 98 ? -6.004 3.320 -8.581 1.00 94.44 98 ASP A O 1
ATOM 783 N N . ARG A 1 99 ? -5.227 4.505 -6.859 1.00 93.12 99 ARG A N 1
ATOM 784 C CA . ARG A 1 99 ? -4.153 5.129 -7.651 1.00 93.12 99 ARG A CA 1
ATOM 785 C C . ARG A 1 99 ? -3.125 4.114 -8.142 1.00 93.12 99 ARG A C 1
ATOM 787 O O . ARG A 1 99 ? -2.642 4.236 -9.266 1.00 93.12 99 ARG A O 1
ATOM 794 N N . VAL A 1 100 ? -2.767 3.141 -7.305 1.00 92.62 100 VAL A N 1
ATOM 795 C CA . VAL A 1 100 ? -1.838 2.065 -7.680 1.00 92.62 100 VAL A CA 1
ATOM 796 C C . VAL A 1 100 ? -2.484 1.120 -8.693 1.00 92.62 100 VAL A C 1
ATOM 798 O O . VAL A 1 100 ? -1.808 0.697 -9.628 1.00 92.62 100 VAL A O 1
ATOM 801 N N . GLU A 1 101 ? -3.777 0.832 -8.550 1.00 91.38 101 GLU A N 1
ATOM 802 C CA . GLU A 1 101 ? -4.545 0.039 -9.512 1.00 91.38 101 GLU A CA 1
ATOM 803 C C . GLU A 1 101 ? -4.591 0.724 -10.883 1.00 91.38 101 GLU A C 1
ATOM 805 O O . GLU A 1 101 ? -4.196 0.116 -11.876 1.00 91.38 101 GLU A O 1
ATOM 810 N N . MET A 1 102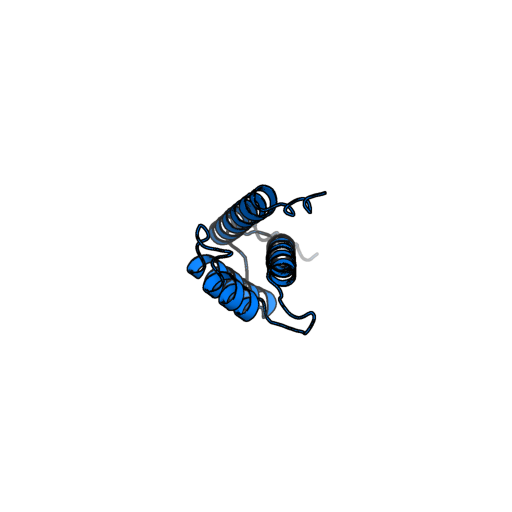 ? -4.953 2.011 -10.937 1.00 88.81 102 MET A N 1
ATOM 811 C CA . MET A 1 102 ? -4.965 2.793 -12.180 1.00 88.81 102 MET A CA 1
ATOM 812 C C . MET A 1 102 ? -3.601 2.789 -12.877 1.00 88.81 102 MET A C 1
ATOM 814 O O . MET A 1 102 ? -3.515 2.563 -14.081 1.00 88.81 102 MET A O 1
ATOM 818 N N . LEU A 1 103 ? -2.524 2.990 -12.116 1.00 84.50 103 LEU A N 1
ATOM 819 C CA . LEU A 1 103 ? -1.163 2.924 -12.640 1.00 84.50 103 LEU A CA 1
ATOM 820 C C . LEU A 1 103 ? -0.846 1.533 -13.217 1.00 84.50 103 LEU A C 1
ATOM 822 O O . LEU A 1 103 ? -0.251 1.424 -14.285 1.00 84.50 103 LEU A O 1
ATOM 826 N N . HIS A 1 104 ? -1.239 0.461 -12.531 1.00 76.81 104 HIS A N 1
ATOM 827 C CA . HIS A 1 104 ? -1.002 -0.903 -12.999 1.00 76.81 104 HIS A CA 1
ATOM 828 C C . HIS A 1 104 ? -1.814 -1.238 -14.265 1.00 76.81 104 HIS A C 1
ATOM 830 O O . HIS A 1 104 ? -1.306 -1.920 -15.156 1.00 76.81 104 HIS A O 1
ATOM 836 N N . GLU A 1 105 ? -3.044 -0.732 -14.390 1.00 78.12 105 GLU A N 1
ATOM 837 C CA . GLU A 1 105 ? -3.861 -0.887 -15.600 1.00 78.12 105 GLU A CA 1
ATOM 838 C C . GLU A 1 105 ? -3.310 -0.092 -16.797 1.00 78.12 105 GLU A C 1
ATOM 840 O O . GLU A 1 105 ? -3.324 -0.589 -17.926 1.00 78.12 105 GLU A O 1
ATOM 845 N N . GLU A 1 106 ? -2.776 1.112 -16.570 1.00 63.28 106 GLU A N 1
ATOM 846 C CA . GLU A 1 106 ? -2.176 1.949 -17.620 1.00 63.28 106 GLU A CA 1
ATOM 847 C C . GLU A 1 106 ? -0.829 1.407 -18.132 1.00 63.28 106 GLU A C 1
ATOM 849 O O . GLU A 1 106 ? -0.471 1.626 -19.292 1.00 63.28 106 GLU A O 1
ATOM 854 N N . VAL A 1 107 ? -0.097 0.661 -17.297 1.00 56.00 107 VAL A N 1
ATOM 855 C CA . VAL A 1 107 ? 1.236 0.102 -17.601 1.00 56.00 107 VAL A CA 1
ATOM 856 C C . VAL A 1 107 ? 1.164 -1.384 -18.007 1.00 56.00 107 VAL A C 1
ATOM 858 O O . VAL A 1 107 ? 2.193 -2.056 -18.083 1.00 56.00 107 VAL A O 1
ATOM 861 N N . GLY A 1 108 ? -0.033 -1.905 -18.321 1.00 50.03 108 GLY A N 1
ATOM 862 C CA . GLY A 1 108 ? -0.253 -3.298 -18.740 1.00 50.03 108 GLY A CA 1
ATOM 863 C C . GLY A 1 108 ? 0.783 -3.801 -19.765 1.00 50.03 108 GLY A C 1
ATOM 864 O O . GLY A 1 108 ? 1.278 -3.011 -20.576 1.00 50.03 108 GLY A O 1
ATOM 865 N N . PRO A 1 109 ? 1.144 -5.104 -19.731 1.00 43.72 109 PRO A N 1
ATOM 866 C CA . PRO A 1 109 ? 2.356 -5.626 -20.353 1.00 43.72 109 PRO A CA 1
ATOM 867 C C . PRO A 1 109 ? 2.472 -5.147 -21.796 1.00 43.72 109 PRO A C 1
ATOM 869 O O . PRO A 1 109 ? 1.595 -5.420 -22.618 1.00 43.72 109 PRO A O 1
ATOM 872 N N . GLN A 1 110 ? 3.558 -4.423 -22.087 1.00 45.56 110 GLN A N 1
ATOM 873 C CA . GLN A 1 110 ? 3.965 -4.082 -23.447 1.00 45.56 110 GLN A CA 1
ATOM 874 C C . GLN A 1 110 ? 3.925 -5.380 -24.255 1.00 45.56 110 GLN A C 1
ATOM 876 O O . GLN A 1 110 ? 4.733 -6.280 -24.021 1.00 45.56 110 GLN A O 1
ATOM 881 N N . ALA A 1 111 ? 2.937 -5.503 -25.143 1.00 43.47 111 ALA A N 1
ATOM 882 C CA . ALA A 1 111 ? 2.846 -6.621 -26.062 1.00 43.47 111 ALA A CA 1
ATO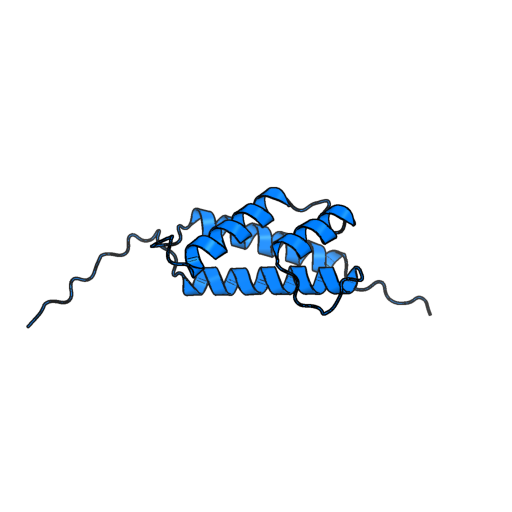M 883 C C . ALA A 1 111 ? 4.201 -6.752 -26.769 1.00 43.47 111 ALA A C 1
ATOM 885 O O . ALA A 1 111 ? 4.697 -5.774 -27.336 1.00 43.47 111 ALA A O 1
ATOM 886 N N . GLU A 1 112 ? 4.822 -7.930 -26.670 1.00 43.28 112 GLU A N 1
ATOM 887 C CA . GLU A 1 112 ? 6.063 -8.221 -27.383 1.00 43.28 112 GLU A CA 1
ATOM 888 C C . GLU A 1 112 ? 5.869 -7.890 -28.874 1.00 43.28 112 GLU A C 1
ATOM 890 O O . GLU A 1 112 ? 4.838 -8.264 -29.444 1.00 43.28 112 GLU A O 1
ATOM 895 N N . PRO A 1 113 ? 6.802 -7.168 -29.521 1.00 46.34 113 PRO A N 1
ATOM 896 C CA . PRO A 1 113 ? 6.712 -6.946 -30.954 1.00 46.34 113 PRO A CA 1
ATOM 897 C C . PRO A 1 113 ? 6.902 -8.285 -31.679 1.00 46.34 113 PRO A C 1
ATOM 899 O O . PRO A 1 113 ? 7.866 -9.002 -31.404 1.00 46.34 113 PRO A O 1
ATOM 902 N N . GLU A 1 114 ? 5.957 -8.593 -32.574 1.00 46.97 114 GLU A N 1
ATOM 903 C CA . GLU A 1 114 ? 5.967 -9.749 -33.489 1.00 46.97 114 GLU A CA 1
ATOM 904 C C . GLU A 1 114 ? 7.279 -9.908 -34.279 1.00 46.97 114 GLU A C 1
ATOM 906 O O . GLU A 1 114 ? 7.858 -8.883 -34.719 1.00 46.97 114 GLU A O 1
#

pLDDT: mean 83.75, std 17.86, range [39.69, 96.69]

Nearest PDB structures (foldseek):
  5jsn-assembly2_D  TM=2.572E-01  e=1.501E+00  unidentified
  8eja-assembly1_B  TM=2.556E-01  e=2.871E+00  synthetic construct
  4oyd-assembly2_D  TM=2.610E-01  e=3.635E+00  synthetic construct
  5f4y-assembly1_A  TM=2.317E-01  e=2.871E+00  Homo sapiens

Mean predicted aligned error: 8.5 Å

Radius of gyration: 17.5 Å; Cα contacts (8 Å, |Δi|>4): 80; chains: 1; bounding box: 42×23×67 Å